Protein AF-A0A7S2KK25-F1 (afdb_monomer_lite)

Organism: NCBI:txid1333877

Radius of gyration: 17.51 Å; chains: 1; bounding box: 32×30×48 Å

pLDDT: mean 89.28, std 10.84, range [43.88, 97.31]

Sequence (114 aa):
LPPCGAAKPRFTLIDFGLATETAGWRGGDWKTKDIGGDCRYWPVSSWKLFMFGYRYLQQDQQVLTEYIHNLDTHSLVLTCVQLLVEACSGQIPERCRALELAWQKYWEDAVRFW

Foldseek 3Di:
DDDPDDDDDDDDDDDCVPPDDLVVLVVPVLQPDDQDDQQLQADPLSVCCVPPGDVRCVVDVVSVCCSNPPSVVSSVVLVVLVCLCVVCPVNDPPVCVVSNVVNVVSVCCSVVVD

Structure (mmCIF, N/CA/C/O backbone):
data_AF-A0A7S2KK25-F1
#
_entry.id   AF-A0A7S2KK25-F1
#
loop_
_atom_site.group_PDB
_atom_site.id
_atom_site.type_symbol
_atom_site.label_atom_id
_atom_site.label_alt_id
_atom_site.label_comp_id
_atom_site.label_asym_id
_atom_site.label_entity_id
_atom_site.label_seq_id
_atom_site.pdbx_PDB_ins_code
_atom_site.Cartn_x
_atom_site.Cartn_y
_atom_site.Cartn_z
_atom_site.occupancy
_atom_site.B_iso_or_equiv
_atom_site.auth_seq_id
_atom_site.auth_comp_id
_atom_site.auth_asym_id
_atom_site.auth_atom_id
_atom_site.pdbx_PDB_model_num
ATOM 1 N N . LEU A 1 1 ? -14.160 -3.218 31.115 1.00 44.72 1 LEU A N 1
ATOM 2 C CA . LEU A 1 1 ? -13.448 -4.517 31.063 1.00 44.72 1 LEU A CA 1
ATOM 3 C C . LEU A 1 1 ? -14.334 -5.466 30.270 1.00 44.72 1 LEU A C 1
ATOM 5 O O . LEU A 1 1 ? -15.500 -5.559 30.638 1.00 44.72 1 LEU A O 1
ATOM 9 N N . PRO A 1 2 ? -13.875 -6.062 29.157 1.00 43.88 2 PRO A N 1
ATOM 10 C CA . PRO A 1 2 ? -14.746 -6.910 28.352 1.00 43.88 2 PRO A CA 1
ATOM 11 C C . PRO A 1 2 ? -15.081 -8.204 29.116 1.00 43.88 2 PRO A C 1
ATOM 13 O O . PRO A 1 2 ? -14.256 -8.667 29.911 1.00 43.88 2 PRO A O 1
ATOM 16 N N . PRO A 1 3 ? -16.283 -8.771 28.916 1.00 52.19 3 PRO A N 1
ATOM 17 C CA . PRO A 1 3 ? -16.713 -9.980 29.600 1.00 52.19 3 PRO A CA 1
ATOM 18 C C . PRO A 1 3 ? -15.919 -11.206 29.130 1.00 52.19 3 PRO A C 1
ATOM 20 O O . PRO A 1 3 ? -15.461 -11.304 27.991 1.00 52.19 3 PRO A O 1
ATOM 23 N N . CYS A 1 4 ? -15.771 -12.142 30.061 1.00 56.47 4 CYS A N 1
ATOM 24 C CA . CYS A 1 4 ? -15.144 -13.446 29.908 1.00 56.47 4 CYS A CA 1
ATOM 25 C C . CYS A 1 4 ? -15.833 -14.264 28.791 1.00 56.47 4 CYS A C 1
ATOM 27 O O . CYS A 1 4 ? -17.041 -14.472 28.862 1.00 56.47 4 CYS A O 1
ATOM 29 N N . GLY A 1 5 ? -15.082 -14.741 27.785 1.00 56.00 5 GLY A N 1
ATOM 30 C CA . GLY A 1 5 ? -15.508 -15.868 26.931 1.00 56.00 5 GLY A CA 1
ATOM 31 C C . GLY A 1 5 ? -15.544 -15.682 25.407 1.00 56.00 5 GLY A C 1
ATOM 32 O O . GLY A 1 5 ? -15.726 -16.676 24.708 1.00 56.00 5 GLY A O 1
ATOM 33 N N . ALA A 1 6 ? -15.347 -14.485 24.846 1.00 64.19 6 ALA A N 1
ATOM 34 C CA . ALA A 1 6 ? -15.304 -14.348 23.384 1.00 64.19 6 ALA A CA 1
ATOM 35 C C . ALA A 1 6 ? -13.985 -14.916 22.823 1.00 64.19 6 ALA A C 1
ATOM 37 O O . ALA A 1 6 ? -12.899 -14.431 23.152 1.00 64.19 6 ALA A O 1
ATOM 38 N N . ALA A 1 7 ? -14.066 -15.957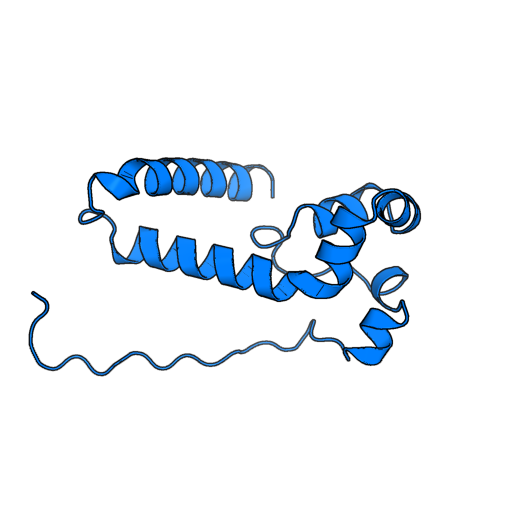 21.989 1.00 77.19 7 ALA A N 1
ATOM 39 C CA . ALA A 1 7 ? -12.907 -16.496 21.283 1.00 77.19 7 ALA A CA 1
ATOM 40 C C . ALA A 1 7 ? -12.224 -15.390 20.460 1.00 77.19 7 ALA A C 1
ATOM 42 O O . ALA A 1 7 ? -12.894 -14.567 19.834 1.00 77.19 7 ALA A O 1
ATOM 43 N N . LYS A 1 8 ? -10.884 -15.363 20.455 1.00 81.38 8 LYS A N 1
ATOM 44 C CA . LYS A 1 8 ? -10.131 -14.387 19.654 1.00 81.38 8 LYS A CA 1
ATOM 45 C C . LYS A 1 8 ? -10.454 -14.589 18.167 1.00 81.38 8 LYS A C 1
ATOM 47 O O . LYS A 1 8 ? -10.367 -15.730 17.702 1.00 81.38 8 LYS A O 1
ATOM 52 N N . PRO A 1 9 ? -10.779 -13.521 17.418 1.00 83.31 9 PRO A N 1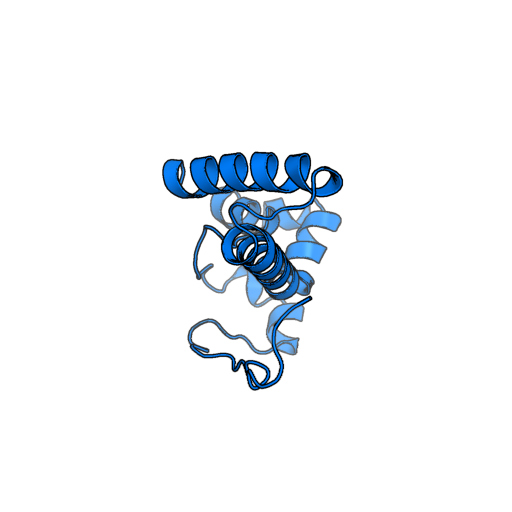
ATOM 53 C CA . PRO A 1 9 ? -11.023 -13.644 15.989 1.00 83.31 9 PRO A CA 1
ATOM 54 C C . PRO A 1 9 ? -9.760 -14.152 15.279 1.00 83.31 9 PRO A C 1
ATOM 56 O O . PRO A 1 9 ? -8.641 -13.749 15.609 1.00 83.31 9 PRO A O 1
ATOM 59 N N . ARG A 1 10 ? -9.941 -15.066 14.320 1.00 90.75 10 ARG A N 1
ATOM 60 C CA . ARG A 1 10 ? -8.878 -15.583 13.448 1.00 90.75 10 ARG A CA 1
ATOM 61 C C . ARG A 1 10 ? -9.111 -15.051 12.042 1.00 90.75 10 ARG A C 1
ATOM 63 O O . ARG A 1 10 ? -10.183 -15.262 11.486 1.00 90.75 10 ARG A O 1
ATOM 70 N N . PHE A 1 11 ? -8.102 -14.397 11.484 1.00 89.50 11 PHE A N 1
ATOM 71 C CA . PHE A 1 11 ? -8.153 -13.823 10.144 1.00 89.50 11 PHE A CA 1
ATOM 72 C C . PHE A 1 11 ? -7.350 -14.679 9.160 1.00 89.50 11 PHE A C 1
ATOM 74 O O . PHE A 1 11 ? -6.430 -15.406 9.541 1.00 89.50 11 PHE A O 1
ATOM 81 N N . THR A 1 12 ? -7.716 -14.615 7.887 1.00 93.56 12 THR A N 1
ATOM 82 C CA . THR A 1 12 ? -7.021 -15.263 6.771 1.00 93.56 12 THR A CA 1
ATOM 83 C C . THR A 1 12 ? -7.168 -14.373 5.547 1.00 93.56 12 THR A C 1
ATOM 85 O O . THR A 1 12 ? -8.207 -13.741 5.375 1.00 93.56 12 THR A O 1
ATOM 88 N N . LEU A 1 13 ? -6.116 -14.305 4.732 1.00 94.00 13 LEU A N 1
ATOM 89 C CA . LEU A 1 13 ? -6.136 -13.577 3.469 1.00 94.00 13 LEU A CA 1
ATOM 90 C C . LEU A 1 13 ? -6.879 -14.387 2.407 1.00 94.00 13 LEU A C 1
ATOM 92 O O . LEU A 1 13 ? -6.742 -15.610 2.332 1.00 94.00 13 LEU A O 1
ATOM 96 N N . ILE A 1 14 ? -7.648 -13.684 1.588 1.00 95.19 14 ILE A N 1
ATOM 97 C CA . ILE A 1 14 ? -8.370 -14.220 0.436 1.00 95.19 14 ILE A CA 1
ATOM 98 C C . ILE A 1 14 ? -8.037 -13.369 -0.789 1.00 95.19 14 ILE A C 1
ATOM 100 O O . ILE A 1 14 ? -7.466 -12.295 -0.641 1.00 95.19 14 ILE A O 1
ATOM 104 N N . ASP A 1 15 ? -8.437 -13.852 -1.965 1.00 94.06 15 ASP A N 1
ATOM 105 C CA . ASP A 1 15 ? -8.281 -13.160 -3.247 1.00 94.06 15 ASP A CA 1
ATOM 106 C C . ASP A 1 15 ? -6.825 -12.804 -3.602 1.00 94.06 15 ASP A C 1
ATOM 108 O O . ASP A 1 15 ? -6.328 -11.701 -3.392 1.00 94.06 15 ASP A O 1
ATOM 112 N N . PHE A 1 16 ? -6.135 -13.777 -4.195 1.00 95.50 16 PHE A N 1
ATOM 113 C CA . PHE A 1 16 ? -4.775 -13.611 -4.709 1.00 95.50 16 PHE A CA 1
ATOM 114 C C . PHE A 1 16 ? -4.758 -13.199 -6.192 1.00 95.50 16 PHE A C 1
ATOM 116 O O . PHE A 1 16 ? -3.732 -13.358 -6.848 1.00 95.50 16 PHE A O 1
ATOM 123 N N . GLY A 1 17 ? -5.871 -12.685 -6.741 1.00 94.44 17 GLY A N 1
ATOM 124 C CA . GLY A 1 17 ? -5.994 -12.356 -8.168 1.00 94.44 17 GLY A CA 1
ATOM 125 C C . GLY A 1 17 ? -5.013 -11.285 -8.662 1.00 94.44 17 GLY A C 1
ATOM 126 O O . GLY A 1 17 ? -4.689 -11.252 -9.846 1.00 94.44 17 GLY A O 1
ATOM 127 N N . LEU A 1 18 ? -4.505 -10.451 -7.750 1.00 93.88 18 LEU A N 1
ATOM 128 C CA . LEU A 1 18 ? -3.513 -9.402 -8.021 1.00 93.88 18 LEU A CA 1
ATOM 129 C C . LEU A 1 18 ? -2.147 -9.675 -7.379 1.00 93.88 18 LEU A C 1
ATOM 131 O O . LEU A 1 18 ? -1.244 -8.843 -7.463 1.00 93.88 18 LEU A O 1
ATOM 135 N N . ALA A 1 19 ? -1.977 -10.827 -6.726 1.00 95.00 19 ALA A N 1
ATOM 136 C CA . ALA A 1 19 ? -0.704 -11.181 -6.121 1.00 95.00 19 ALA A CA 1
ATOM 137 C C . ALA A 1 19 ? 0.367 -11.372 -7.207 1.00 95.00 19 ALA A C 1
ATOM 139 O O . ALA A 1 19 ? 0.118 -11.935 -8.273 1.00 95.00 19 ALA A O 1
ATOM 140 N N . THR A 1 20 ? 1.587 -10.926 -6.920 1.00 93.94 20 THR A N 1
ATOM 141 C CA . THR A 1 20 ? 2.728 -11.039 -7.833 1.00 93.94 20 THR A CA 1
ATOM 142 C C . THR A 1 20 ? 3.904 -11.713 -7.143 1.00 93.94 20 THR A C 1
ATOM 144 O O . THR A 1 20 ? 4.060 -11.663 -5.926 1.00 93.94 20 THR A O 1
ATOM 147 N N . GLU A 1 21 ? 4.767 -12.329 -7.941 1.00 95.81 21 GLU A N 1
ATOM 148 C CA . GLU A 1 21 ? 6.030 -12.879 -7.466 1.00 95.81 21 GLU A CA 1
ATOM 149 C C . GLU A 1 21 ? 7.000 -11.737 -7.107 1.00 95.81 21 GLU A C 1
ATOM 151 O O . GLU A 1 21 ? 7.163 -10.771 -7.861 1.00 95.81 21 GLU A O 1
ATOM 156 N N . THR A 1 22 ? 7.602 -11.821 -5.918 1.00 94.94 22 THR A N 1
ATOM 157 C CA . THR A 1 22 ? 8.379 -10.728 -5.315 1.00 94.94 22 THR A CA 1
ATOM 158 C C . THR A 1 22 ? 9.670 -10.425 -6.071 1.00 94.94 22 THR A C 1
ATOM 160 O O . THR A 1 22 ? 10.044 -9.254 -6.172 1.00 94.94 22 THR A O 1
ATOM 163 N N . ALA A 1 23 ? 10.386 -11.435 -6.577 1.00 96.69 23 ALA A N 1
ATOM 164 C CA . ALA A 1 23 ? 11.648 -11.220 -7.277 1.00 96.69 23 ALA A CA 1
ATOM 165 C C . ALA A 1 23 ? 11.428 -10.518 -8.625 1.00 96.69 23 ALA A C 1
ATOM 167 O O . ALA A 1 23 ? 12.123 -9.547 -8.912 1.00 96.69 23 ALA A O 1
ATOM 168 N N . GLY A 1 24 ? 10.427 -10.934 -9.400 1.00 96.94 24 GLY A N 1
ATOM 169 C CA . GLY A 1 24 ? 10.002 -10.320 -10.656 1.00 96.94 24 GLY A CA 1
ATOM 170 C C . GLY A 1 24 ? 9.447 -8.918 -10.442 1.00 96.94 24 GLY A C 1
ATOM 171 O O . GLY A 1 24 ? 9.849 -7.982 -11.138 1.00 96.94 24 GLY A O 1
ATOM 172 N N . TRP A 1 25 ? 8.635 -8.723 -9.393 1.00 96.56 25 TRP A N 1
ATOM 173 C CA . TRP A 1 25 ? 8.207 -7.385 -8.982 1.00 96.56 25 TRP A CA 1
ATOM 174 C C . TRP A 1 25 ? 9.418 -6.484 -8.748 1.00 96.56 25 TRP A C 1
ATOM 176 O O . TRP A 1 25 ? 9.594 -5.500 -9.458 1.00 96.56 25 TRP A O 1
ATOM 186 N N . ARG A 1 26 ? 10.336 -6.861 -7.853 1.00 95.94 26 ARG A N 1
ATOM 187 C CA . ARG A 1 26 ? 11.557 -6.079 -7.578 1.00 95.94 26 ARG A CA 1
ATOM 188 C C . ARG A 1 26 ? 12.483 -5.950 -8.795 1.00 95.94 26 ARG A C 1
ATOM 190 O O . ARG A 1 26 ? 13.205 -4.961 -8.896 1.00 95.94 26 ARG A O 1
ATOM 197 N N . GLY A 1 27 ? 12.432 -6.904 -9.722 1.00 95.94 27 GLY A N 1
ATOM 198 C CA . GLY A 1 27 ? 13.140 -6.893 -11.003 1.00 95.94 27 GLY A CA 1
ATOM 199 C C . GLY A 1 27 ? 12.593 -5.885 -12.019 1.00 95.94 27 GLY A C 1
ATOM 200 O O . GLY A 1 27 ? 13.304 -5.516 -12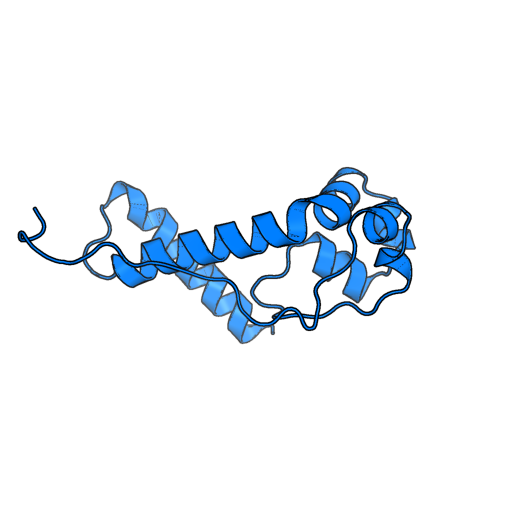.953 1.00 95.94 27 GLY A O 1
ATOM 201 N N . GLY A 1 28 ? 11.378 -5.367 -11.813 1.00 96.50 28 GLY A N 1
ATOM 202 C CA . GLY A 1 28 ? 10.808 -4.285 -12.614 1.00 96.50 28 GLY A CA 1
ATOM 203 C C . GLY A 1 28 ? 9.471 -4.587 -13.279 1.00 96.50 28 GLY A C 1
ATOM 204 O O . GLY A 1 28 ? 8.989 -3.715 -14.002 1.00 96.50 28 GLY A O 1
ATOM 205 N N . ASP A 1 29 ? 8.854 -5.745 -13.024 1.00 96.06 29 ASP A N 1
ATOM 206 C CA . ASP A 1 29 ? 7.535 -6.097 -13.578 1.00 96.06 29 ASP A CA 1
ATOM 207 C C . ASP A 1 29 ? 6.470 -5.027 -13.302 1.00 96.06 29 ASP A C 1
ATOM 209 O O . ASP A 1 29 ? 5.564 -4.806 -14.104 1.00 96.06 29 ASP A O 1
ATOM 213 N N . TRP A 1 30 ? 6.604 -4.324 -12.178 1.00 95.38 30 TRP A N 1
ATOM 214 C CA . TRP A 1 30 ? 5.720 -3.243 -11.748 1.00 95.38 30 TRP A CA 1
ATOM 215 C C . TRP A 1 30 ? 5.611 -2.076 -12.739 1.00 95.38 30 TRP A C 1
ATOM 217 O O . TRP A 1 30 ? 4.697 -1.265 -12.631 1.00 95.38 30 TRP A O 1
ATOM 227 N N . LYS A 1 31 ? 6.540 -1.968 -13.699 1.00 96.25 31 LYS A N 1
ATOM 228 C CA . LYS A 1 31 ? 6.537 -0.934 -14.746 1.00 96.25 31 LYS A CA 1
ATOM 229 C C . LYS A 1 31 ? 5.565 -1.240 -15.882 1.00 96.25 31 LYS A C 1
ATOM 231 O O . LYS A 1 31 ? 5.197 -0.326 -16.615 1.00 96.25 31 LYS A O 1
ATOM 236 N N . THR A 1 32 ? 5.254 -2.518 -16.081 1.00 92.50 32 THR A N 1
ATOM 237 C CA . THR A 1 32 ? 4.533 -3.025 -17.257 1.00 92.50 32 THR A CA 1
ATOM 238 C C . THR A 1 32 ? 3.284 -3.815 -16.899 1.00 92.50 32 THR A C 1
ATOM 240 O O . THR A 1 32 ? 2.451 -4.025 -17.771 1.00 92.50 32 THR A O 1
ATOM 243 N N . LYS A 1 33 ? 3.163 -4.284 -15.653 1.00 91.06 33 LYS A N 1
ATOM 244 C CA . LYS A 1 33 ? 1.933 -4.886 -15.139 1.00 91.06 33 LYS A CA 1
ATOM 245 C C . LYS A 1 33 ? 0.886 -3.804 -14.889 1.00 91.06 33 LYS A C 1
ATOM 247 O O . LYS A 1 33 ? 1.224 -2.708 -14.441 1.00 91.06 33 LYS A O 1
ATOM 252 N N . ASP A 1 34 ? -0.370 -4.141 -15.161 1.00 88.44 34 ASP A N 1
ATOM 253 C CA . ASP A 1 34 ? -1.496 -3.261 -14.871 1.00 88.44 34 ASP A CA 1
ATOM 254 C C . ASP A 1 34 ? -1.592 -2.990 -13.366 1.00 88.44 34 ASP A C 1
ATOM 256 O O . ASP A 1 34 ? -1.353 -3.870 -12.534 1.00 88.44 34 ASP A O 1
ATOM 260 N N . ILE A 1 35 ? -1.949 -1.754 -13.022 1.00 91.69 35 ILE A N 1
ATOM 261 C CA . ILE A 1 35 ? -2.278 -1.384 -11.647 1.00 91.69 35 ILE A CA 1
ATOM 262 C C . ILE A 1 35 ? -3.697 -1.871 -11.372 1.00 91.69 35 ILE A C 1
ATOM 264 O O . ILE A 1 35 ? -4.605 -1.627 -12.166 1.00 91.69 35 ILE A O 1
ATOM 268 N N . GLY A 1 36 ? -3.892 -2.531 -10.237 1.00 91.19 36 GLY A N 1
ATOM 269 C CA . GLY A 1 36 ? -5.194 -3.039 -9.832 1.00 91.19 36 GLY A CA 1
ATOM 270 C C . GLY A 1 36 ? -5.431 -2.914 -8.335 1.00 91.19 36 GLY A C 1
ATOM 271 O O . GLY A 1 36 ? -4.574 -2.474 -7.569 1.00 91.19 36 GLY A O 1
ATOM 272 N N . GLY A 1 37 ? -6.619 -3.342 -7.928 1.00 92.56 37 GLY A N 1
ATOM 273 C CA . GLY A 1 37 ? -7.049 -3.373 -6.537 1.00 92.56 37 GLY A CA 1
ATOM 274 C C . GLY A 1 37 ? -7.995 -2.230 -6.210 1.00 92.56 37 GLY A C 1
ATOM 275 O O . GLY A 1 37 ? -8.370 -1.435 -7.069 1.00 92.56 37 GLY A O 1
ATOM 276 N N . ASP A 1 38 ? -8.399 -2.174 -4.950 1.00 93.00 38 ASP A N 1
ATOM 277 C CA . ASP A 1 38 ? -9.288 -1.135 -4.460 1.00 93.00 38 ASP A CA 1
ATOM 278 C C . ASP A 1 38 ? -8.517 0.173 -4.251 1.00 93.00 38 ASP A C 1
ATOM 280 O O . ASP A 1 38 ? -7.675 0.286 -3.355 1.00 93.00 38 ASP A O 1
ATOM 284 N N . CYS A 1 39 ? -8.838 1.165 -5.080 1.00 92.88 39 CYS A N 1
ATOM 285 C CA . CYS A 1 39 ? -8.253 2.501 -5.077 1.00 92.88 39 CYS A CA 1
ATOM 286 C C . CYS A 1 39 ? -8.317 3.197 -3.708 1.00 92.88 39 CYS A C 1
ATOM 288 O O . CYS A 1 39 ? -7.462 4.025 -3.392 1.00 92.88 39 CYS A O 1
ATOM 290 N N . ARG A 1 40 ? -9.288 2.840 -2.855 1.00 92.06 40 ARG A N 1
ATOM 291 C CA . ARG A 1 40 ? -9.407 3.388 -1.495 1.00 92.06 40 ARG A CA 1
ATOM 292 C C . ARG A 1 40 ? -8.262 2.958 -0.585 1.00 92.06 40 ARG A C 1
ATOM 294 O O . ARG A 1 40 ? -8.033 3.612 0.416 1.00 92.06 40 ARG A O 1
ATOM 301 N N . TYR A 1 41 ? -7.532 1.897 -0.924 1.00 93.69 41 TYR A N 1
ATOM 302 C CA . TYR A 1 41 ? -6.381 1.405 -0.159 1.00 93.69 41 TYR A CA 1
ATOM 303 C C . TYR A 1 41 ? -5.047 1.648 -0.875 1.00 93.69 41 TYR A C 1
ATOM 305 O O . TYR A 1 41 ? -4.009 1.135 -0.451 1.00 93.69 41 TYR A O 1
ATOM 313 N N . TRP A 1 42 ? -5.058 2.416 -1.967 1.00 95.12 42 TRP A N 1
ATOM 314 C CA . TRP A 1 42 ? -3.852 2.731 -2.718 1.00 95.12 42 TRP A CA 1
ATOM 315 C C . TRP A 1 42 ? -2.979 3.757 -1.985 1.00 95.12 42 TRP A C 1
ATOM 317 O O . TRP A 1 42 ? -3.466 4.837 -1.633 1.00 95.12 42 TRP A O 1
ATOM 327 N N . PRO A 1 43 ? -1.667 3.498 -1.835 1.00 95.19 43 PRO A N 1
ATOM 328 C CA . PRO A 1 43 ? -0.732 4.532 -1.424 1.00 95.19 43 PRO A CA 1
ATOM 329 C C . PRO A 1 43 ? -0.572 5.611 -2.501 1.00 95.19 43 PRO A C 1
ATOM 331 O O . PRO A 1 43 ? -0.886 5.415 -3.680 1.00 95.19 43 PRO A O 1
ATOM 334 N N . VAL A 1 44 ? 0.017 6.745 -2.114 1.00 93.94 44 VAL A N 1
ATOM 335 C CA . VAL A 1 44 ? 0.312 7.872 -3.020 1.00 93.94 44 VAL A CA 1
ATOM 336 C C . VAL A 1 44 ? 1.138 7.424 -4.226 1.00 93.94 44 VAL A C 1
ATOM 338 O O . VAL A 1 44 ? 0.920 7.898 -5.342 1.00 93.94 44 VAL A O 1
ATOM 341 N N . SER A 1 45 ? 2.074 6.498 -4.033 1.00 96.75 45 SER A N 1
ATOM 342 C CA . SER A 1 45 ? 2.852 5.918 -5.126 1.00 96.75 45 SER A CA 1
ATOM 343 C C . SER A 1 45 ? 2.017 5.214 -6.198 1.00 96.75 45 SER A C 1
ATOM 345 O O . SER A 1 45 ? 2.324 5.369 -7.380 1.00 96.75 45 SER A O 1
ATOM 347 N N . SER A 1 46 ? 0.941 4.512 -5.827 1.00 96.44 46 SER A N 1
ATOM 348 C CA . SER A 1 46 ? 0.050 3.861 -6.801 1.00 96.44 46 SER A CA 1
ATOM 349 C C . SER A 1 46 ? -0.691 4.899 -7.641 1.00 96.44 46 SER A C 1
ATOM 351 O O . SER A 1 46 ? -0.719 4.801 -8.866 1.00 96.44 46 SER A O 1
ATOM 353 N N . TRP A 1 47 ? -1.165 5.974 -7.004 1.00 94.62 47 TRP A N 1
ATOM 354 C CA . TRP A 1 47 ? -1.766 7.112 -7.701 1.00 94.62 47 TRP A CA 1
ATOM 355 C C . TRP A 1 47 ? -0.798 7.814 -8.652 1.00 94.62 47 TRP A C 1
ATOM 357 O O . TRP A 1 47 ? -1.151 8.123 -9.790 1.00 94.62 47 TRP A O 1
ATOM 367 N N . LYS A 1 48 ? 0.442 8.051 -8.214 1.00 95.69 48 LYS A N 1
ATOM 368 C CA . LYS A 1 48 ? 1.474 8.662 -9.060 1.00 95.69 48 LYS A CA 1
ATOM 369 C C . LYS A 1 48 ? 1.815 7.780 -10.260 1.00 95.69 48 LYS A C 1
ATOM 371 O O . LYS A 1 48 ? 1.990 8.313 -11.355 1.00 95.69 48 LYS A O 1
ATOM 376 N N . LEU A 1 49 ? 1.887 6.459 -10.078 1.00 96.19 49 LEU A N 1
ATOM 377 C CA . LEU A 1 49 ? 2.104 5.549 -11.197 1.00 96.19 49 LEU A CA 1
ATOM 378 C C . LEU A 1 49 ? 0.919 5.577 -12.168 1.00 96.19 49 LEU A C 1
ATOM 380 O O . LEU A 1 49 ? 1.141 5.698 -13.370 1.00 96.19 49 LEU A O 1
ATOM 384 N N . PHE A 1 50 ? -0.312 5.520 -11.657 1.00 95.00 50 PHE A N 1
ATOM 385 C CA . PHE A 1 50 ? -1.530 5.545 -12.466 1.00 95.00 50 PHE A CA 1
ATOM 386 C C . PHE A 1 50 ? -1.642 6.820 -13.315 1.00 95.00 50 PHE A C 1
ATOM 388 O O . PHE A 1 50 ? -1.901 6.746 -14.512 1.00 95.00 50 PHE A O 1
ATOM 395 N N . MET A 1 51 ? -1.401 7.992 -12.718 1.00 94.62 51 MET A N 1
ATOM 396 C CA . MET A 1 51 ? -1.580 9.278 -13.403 1.00 94.62 51 MET A CA 1
ATOM 397 C C . MET A 1 51 ? -0.412 9.663 -14.317 1.00 94.62 51 MET A C 1
ATOM 399 O O . MET A 1 51 ? -0.628 10.303 -15.346 1.00 94.62 51 MET A O 1
ATOM 403 N N . PHE A 1 52 ? 0.826 9.330 -13.939 1.00 95.62 52 PHE A N 1
ATOM 404 C CA . PHE A 1 52 ? 2.026 9.882 -14.585 1.00 95.62 52 PHE A CA 1
ATOM 405 C C . PHE A 1 52 ? 2.971 8.821 -15.165 1.00 95.62 52 PHE A C 1
ATOM 407 O O . PHE A 1 52 ? 3.937 9.155 -15.857 1.00 95.62 52 PHE A O 1
ATOM 414 N N . GLY A 1 53 ? 2.708 7.540 -14.906 1.00 95.38 53 GLY A N 1
ATOM 415 C CA . GLY A 1 53 ? 3.508 6.424 -15.391 1.00 95.38 53 GLY A CA 1
ATOM 416 C C . GLY A 1 53 ? 4.836 6.225 -14.653 1.00 95.38 53 GLY A C 1
ATOM 417 O O . GLY A 1 53 ? 5.295 7.037 -13.844 1.00 95.38 53 GLY A O 1
ATOM 418 N N . TYR A 1 54 ? 5.492 5.099 -14.949 1.00 95.88 54 TYR A N 1
ATOM 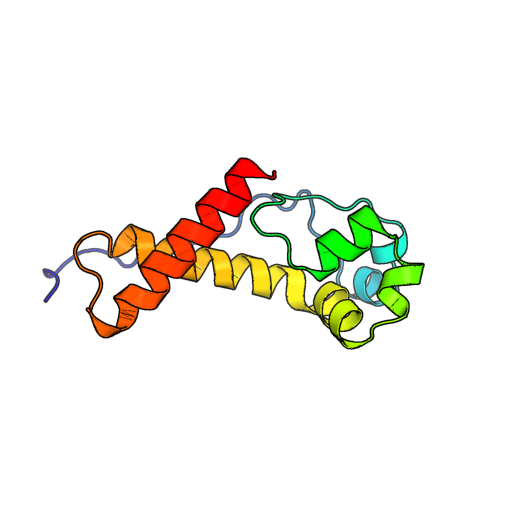419 C CA . TYR A 1 54 ? 6.652 4.635 -14.179 1.00 95.88 54 TYR A CA 1
ATOM 420 C C . TYR A 1 54 ? 7.862 5.568 -14.281 1.00 95.88 54 TYR A C 1
ATOM 422 O O . TYR A 1 54 ? 8.618 5.703 -13.323 1.00 95.88 54 TYR A O 1
ATOM 430 N N . ARG A 1 55 ? 8.040 6.250 -15.421 1.00 96.06 55 ARG A N 1
ATOM 431 C CA . ARG A 1 55 ? 9.164 7.177 -15.629 1.00 96.06 55 ARG A CA 1
ATOM 432 C C . ARG A 1 55 ? 9.096 8.377 -14.694 1.00 96.06 55 ARG A C 1
ATOM 434 O O . ARG A 1 55 ? 10.138 8.838 -14.246 1.00 96.06 55 ARG A O 1
ATOM 441 N N . TYR A 1 56 ? 7.889 8.857 -14.402 1.00 95.38 56 TYR A N 1
ATOM 442 C CA . TYR A 1 56 ? 7.677 9.919 -13.426 1.00 95.38 56 TYR A CA 1
ATOM 443 C C . TYR A 1 56 ? 7.972 9.415 -12.011 1.00 95.38 56 TYR A C 1
ATOM 445 O O . TYR A 1 56 ? 8.732 10.039 -11.279 1.00 95.38 56 TYR A O 1
ATOM 453 N N . LEU A 1 57 ? 7.452 8.234 -11.658 1.00 94.69 57 LEU A N 1
ATOM 454 C CA . LEU A 1 57 ? 7.689 7.607 -10.355 1.00 94.69 57 LEU A CA 1
ATOM 455 C C . LEU A 1 57 ? 9.190 7.436 -10.049 1.00 94.69 57 LEU A C 1
ATOM 457 O O . LEU A 1 57 ? 9.628 7.671 -8.930 1.00 94.69 57 LEU A O 1
ATOM 461 N N . GLN A 1 58 ? 9.993 7.078 -11.058 1.00 95.88 58 GLN A N 1
ATOM 462 C CA . GLN A 1 58 ? 11.443 6.887 -10.924 1.00 95.88 58 GLN A CA 1
ATOM 463 C C . GLN A 1 58 ? 12.229 8.163 -10.576 1.00 95.88 58 GLN A C 1
ATOM 465 O O . GLN A 1 58 ? 13.379 8.059 -10.147 1.00 95.88 58 GLN A O 1
ATOM 470 N N . GLN A 1 59 ? 11.638 9.348 -10.755 1.00 96.88 59 GLN A N 1
ATOM 471 C CA . GLN A 1 59 ? 12.269 10.624 -10.400 1.00 96.88 59 GLN A CA 1
ATOM 472 C C . GLN A 1 59 ? 12.290 10.859 -8.881 1.00 96.88 59 GLN A C 1
ATOM 474 O O . GLN A 1 59 ? 13.081 11.666 -8.402 1.00 96.88 59 GLN A O 1
ATOM 479 N N . ASP A 1 60 ? 11.461 10.135 -8.123 1.00 96.06 60 ASP A N 1
ATOM 480 C CA . ASP A 1 60 ? 11.315 10.258 -6.673 1.00 96.06 60 ASP A CA 1
ATOM 481 C C . ASP A 1 60 ? 11.599 8.905 -6.002 1.00 96.06 60 ASP A C 1
ATOM 483 O O . ASP A 1 60 ? 10.766 7.997 -5.986 1.00 96.06 60 ASP A O 1
ATOM 487 N N . GLN A 1 61 ? 12.803 8.756 -5.442 1.00 95.69 61 GLN A N 1
ATOM 488 C CA . GLN A 1 61 ? 13.254 7.488 -4.855 1.00 95.69 61 GLN A CA 1
ATOM 489 C C . GLN A 1 61 ? 12.433 7.057 -3.635 1.00 95.69 61 GLN A C 1
ATOM 491 O O . GLN A 1 61 ? 12.292 5.857 -3.388 1.00 95.69 61 GLN A O 1
ATOM 496 N N . GLN A 1 62 ? 11.866 8.002 -2.882 1.00 95.69 62 GLN A N 1
ATOM 497 C CA . GLN A 1 62 ? 11.055 7.679 -1.710 1.00 95.69 62 GLN A CA 1
ATOM 498 C C . GLN A 1 62 ? 9.720 7.067 -2.140 1.00 95.69 62 GLN A C 1
ATOM 500 O O . GLN A 1 62 ? 9.322 6.019 -1.632 1.00 95.69 62 GLN A O 1
ATOM 505 N N . VAL A 1 63 ? 9.062 7.681 -3.121 1.00 95.44 63 VAL A N 1
ATOM 506 C CA . VAL A 1 63 ? 7.804 7.178 -3.688 1.00 95.44 63 VAL A CA 1
ATOM 507 C C . VAL A 1 63 ? 8.021 5.867 -4.438 1.00 95.44 63 VAL A C 1
ATOM 509 O O . VAL A 1 63 ? 7.209 4.951 -4.330 1.00 95.44 63 VAL A O 1
ATOM 512 N N . LEU A 1 64 ? 9.133 5.742 -5.162 1.00 97.12 64 LEU A N 1
ATOM 513 C CA . LEU A 1 64 ? 9.507 4.493 -5.814 1.00 97.12 64 LEU A CA 1
ATOM 514 C C . LEU A 1 64 ? 9.678 3.357 -4.795 1.00 97.12 64 LEU A C 1
ATOM 516 O O . LEU A 1 64 ? 9.182 2.253 -5.007 1.00 97.12 64 LEU A O 1
ATOM 520 N N . THR A 1 65 ? 10.346 3.637 -3.674 1.00 97.06 65 THR A N 1
ATOM 521 C CA . THR A 1 65 ? 10.526 2.666 -2.587 1.00 97.06 65 THR A CA 1
ATOM 522 C C . THR A 1 65 ? 9.183 2.260 -1.985 1.00 97.06 65 THR A C 1
ATOM 524 O O . THR A 1 65 ? 8.953 1.071 -1.767 1.00 97.06 65 THR A O 1
ATOM 527 N N . GLU A 1 66 ? 8.275 3.218 -1.764 1.00 96.94 66 GLU A N 1
ATOM 528 C CA . GLU A 1 66 ? 6.913 2.927 -1.305 1.00 96.94 66 GLU A CA 1
ATOM 529 C C . GLU A 1 66 ? 6.193 1.973 -2.269 1.00 96.94 66 GLU A C 1
ATOM 531 O O . GLU A 1 66 ? 5.647 0.961 -1.829 1.00 96.94 66 GLU A O 1
ATOM 536 N N . TYR A 1 67 ? 6.269 2.235 -3.575 1.00 97.31 67 TYR A N 1
ATOM 537 C CA . TYR A 1 67 ? 5.601 1.417 -4.586 1.00 97.31 67 TYR A CA 1
ATOM 538 C C . TYR A 1 67 ? 6.140 -0.012 -4.671 1.00 97.31 67 TYR A C 1
ATOM 540 O O . TYR A 1 67 ? 5.396 -0.968 -4.865 1.00 97.31 67 TYR A O 1
ATOM 548 N N . ILE A 1 68 ? 7.457 -0.178 -4.554 1.00 97.19 68 ILE A N 1
ATOM 549 C CA . ILE A 1 68 ? 8.081 -1.492 -4.728 1.00 97.19 68 ILE A CA 1
ATOM 550 C C . ILE A 1 68 ? 7.926 -2.347 -3.465 1.00 97.19 68 ILE A C 1
ATOM 552 O O . ILE A 1 68 ? 7.822 -3.570 -3.569 1.00 97.19 68 ILE A O 1
ATOM 556 N N . HIS A 1 69 ? 7.927 -1.729 -2.281 1.00 96.75 69 HIS A N 1
ATOM 557 C CA . HIS A 1 69 ? 8.097 -2.457 -1.022 1.00 96.75 69 HIS A CA 1
ATOM 558 C C . HIS A 1 69 ? 6.926 -2.359 -0.045 1.00 96.75 69 HIS A C 1
ATOM 560 O O . HIS A 1 69 ? 6.820 -3.224 0.823 1.00 96.75 69 HIS A O 1
ATOM 566 N N . ASN A 1 70 ? 6.064 -1.344 -0.156 1.00 96.62 70 ASN A N 1
ATOM 567 C CA . ASN A 1 70 ? 5.152 -0.979 0.930 1.00 96.62 70 ASN A CA 1
ATOM 568 C C . ASN A 1 70 ? 3.666 -0.988 0.547 1.00 96.62 70 ASN A C 1
ATOM 570 O O . ASN A 1 70 ? 2.861 -0.545 1.364 1.00 96.62 70 ASN A O 1
ATOM 574 N N . LEU A 1 71 ? 3.284 -1.500 -0.631 1.00 96.12 71 LEU A N 1
ATOM 575 C CA . LEU A 1 71 ? 1.872 -1.561 -1.047 1.00 96.12 71 LEU A CA 1
ATOM 576 C C . LEU A 1 71 ? 1.007 -2.309 -0.022 1.00 96.12 71 LEU A C 1
ATOM 578 O O . LEU A 1 71 ? 0.058 -1.738 0.514 1.00 96.12 71 LEU A O 1
ATOM 582 N N . ASP A 1 72 ? 1.394 -3.539 0.325 1.00 95.56 72 ASP A N 1
ATOM 583 C CA . ASP A 1 72 ? 0.654 -4.374 1.283 1.00 95.56 72 ASP A CA 1
ATOM 584 C C . ASP A 1 72 ? 0.675 -3.790 2.701 1.00 95.56 72 ASP A C 1
ATOM 586 O O . ASP A 1 72 ? -0.309 -3.846 3.434 1.00 95.56 72 ASP A O 1
ATOM 590 N N . THR A 1 73 ? 1.800 -3.190 3.101 1.00 96.12 73 THR A N 1
ATOM 591 C CA . THR A 1 73 ? 1.919 -2.532 4.407 1.00 96.12 73 THR A CA 1
ATOM 592 C C . THR A 1 73 ? 0.959 -1.350 4.507 1.00 96.12 73 THR A C 1
ATOM 594 O O . THR A 1 73 ? 0.314 -1.170 5.538 1.00 96.12 73 THR A O 1
ATOM 597 N N . HIS A 1 74 ? 0.844 -0.547 3.448 1.00 96.12 74 HIS A N 1
ATOM 598 C CA . HIS A 1 74 ? -0.042 0.611 3.422 1.00 96.12 74 HIS A CA 1
ATOM 599 C C . HIS A 1 74 ? -1.512 0.196 3.557 1.00 96.12 74 HIS A C 1
ATOM 601 O O . HIS A 1 74 ? -2.214 0.697 4.438 1.00 96.12 74 HIS A O 1
ATOM 607 N N . SER A 1 75 ? -1.960 -0.760 2.738 1.00 95.50 75 SER A N 1
ATOM 608 C CA . SER A 1 75 ? -3.339 -1.257 2.776 1.00 95.50 75 SER A CA 1
ATOM 609 C C . SER A 1 75 ? -3.670 -1.934 4.112 1.00 95.50 75 SER A C 1
ATOM 611 O O . SER A 1 75 ? -4.756 -1.727 4.664 1.00 95.50 75 SER A O 1
ATOM 613 N N . LEU A 1 76 ? -2.714 -2.659 4.704 1.00 95.62 76 LEU A N 1
ATOM 614 C CA . LEU A 1 76 ? -2.864 -3.251 6.032 1.00 95.62 76 LEU A CA 1
ATOM 615 C C . LEU A 1 76 ? -2.998 -2.190 7.131 1.00 95.62 76 LEU A C 1
ATOM 617 O O . LEU A 1 76 ? -3.843 -2.336 8.015 1.00 95.62 76 LEU A O 1
ATOM 621 N N . VAL A 1 77 ? -2.197 -1.121 7.093 1.00 94.44 77 VAL A N 1
ATOM 622 C CA . VAL A 1 77 ? -2.279 -0.031 8.080 1.00 94.44 77 VAL A CA 1
ATOM 623 C C . VAL A 1 77 ? -3.629 0.674 7.990 1.00 94.44 77 VAL A C 1
ATOM 625 O O . VAL A 1 77 ? -4.266 0.872 9.024 1.00 94.44 77 VAL A O 1
ATOM 628 N N . LEU A 1 78 ? -4.106 0.987 6.781 1.00 94.12 78 LEU A N 1
ATOM 629 C CA . LEU A 1 78 ? -5.442 1.559 6.587 1.00 94.12 78 LEU A CA 1
ATOM 630 C C . LEU A 1 78 ? -6.538 0.637 7.126 1.00 94.12 78 LEU A C 1
ATOM 632 O O . LEU A 1 78 ? -7.414 1.093 7.856 1.00 94.12 78 LEU A O 1
ATOM 636 N N . THR A 1 79 ? -6.439 -0.666 6.858 1.00 93.25 79 THR A N 1
ATOM 637 C CA . THR A 1 79 ? -7.371 -1.667 7.399 1.00 93.25 79 THR A CA 1
ATOM 638 C C . THR A 1 79 ? -7.347 -1.691 8.931 1.00 93.25 79 THR A C 1
ATOM 640 O O . THR A 1 79 ? -8.393 -1.753 9.572 1.00 93.25 79 THR A O 1
ATOM 643 N N . CYS A 1 80 ? -6.168 -1.596 9.553 1.00 91.31 80 CYS A N 1
ATOM 644 C CA . CYS A 1 80 ? -6.046 -1.523 11.010 1.00 91.31 80 CYS A CA 1
ATOM 645 C C . CYS A 1 80 ? -6.681 -0.250 11.584 1.00 91.31 80 CYS A C 1
ATOM 647 O O . CYS A 1 80 ? -7.336 -0.318 12.624 1.00 91.31 80 CYS A O 1
ATOM 649 N N . VAL A 1 81 ? -6.496 0.901 10.926 1.00 90.81 81 VAL A N 1
ATOM 650 C CA . VAL A 1 81 ? -7.123 2.167 11.338 1.00 90.81 81 VAL A CA 1
ATOM 651 C C . VAL A 1 81 ? -8.639 2.065 11.226 1.00 90.81 81 VAL A C 1
ATOM 653 O O . VAL A 1 81 ? -9.329 2.404 12.185 1.00 90.81 81 VAL A O 1
ATOM 656 N N . GLN A 1 82 ? -9.144 1.533 10.113 1.00 90.50 82 GLN A N 1
ATOM 657 C CA . GLN A 1 82 ? -10.567 1.291 9.910 1.00 90.50 82 GLN A CA 1
ATOM 658 C C . GLN A 1 82 ? -11.146 0.415 11.020 1.00 90.50 82 GLN A C 1
ATOM 660 O O . GLN A 1 82 ? -12.098 0.814 11.684 1.00 90.50 82 GLN A O 1
ATOM 665 N N . LEU A 1 83 ? -10.527 -0.739 11.287 1.00 88.81 83 LEU A N 1
ATOM 666 C CA . LEU A 1 83 ? -10.946 -1.636 12.362 1.00 88.81 83 LEU A CA 1
ATOM 667 C C . LEU A 1 83 ? -10.933 -0.939 13.720 1.00 88.81 83 LEU A C 1
ATOM 669 O O . LEU A 1 83 ? -11.868 -1.105 14.495 1.00 88.81 83 LEU A O 1
ATOM 673 N N . LEU A 1 84 ? -9.893 -0.161 14.023 1.00 86.25 84 LEU A N 1
ATOM 674 C CA . LEU A 1 84 ? -9.790 0.542 15.297 1.00 86.25 84 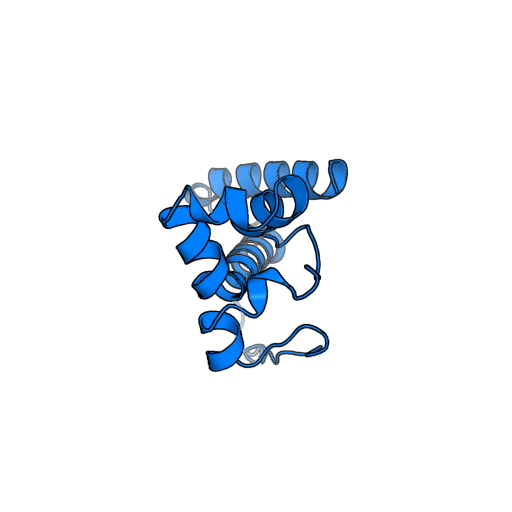LEU A CA 1
ATOM 675 C C . LEU A 1 84 ? -10.894 1.592 15.453 1.00 86.25 84 LEU A C 1
ATOM 677 O O . LEU A 1 84 ? -11.487 1.677 16.524 1.00 86.25 84 LEU A O 1
ATOM 681 N N . VAL A 1 85 ? -11.180 2.377 14.415 1.00 86.38 85 VAL A N 1
ATOM 682 C CA . VAL A 1 85 ? -12.201 3.431 14.475 1.00 86.38 85 VAL A CA 1
ATOM 683 C C . VAL A 1 85 ? -13.609 2.835 14.474 1.00 86.38 85 VAL A C 1
ATOM 685 O O . VAL A 1 85 ? -14.429 3.205 15.310 1.00 86.38 85 VAL A O 1
ATOM 688 N N . GLU A 1 86 ? -13.890 1.874 13.597 1.00 85.88 86 GLU A N 1
ATOM 689 C CA . GLU A 1 86 ? -15.219 1.272 13.474 1.00 85.88 86 GLU A CA 1
ATOM 690 C C . GLU A 1 86 ? -15.550 0.352 14.655 1.00 85.88 86 GLU A C 1
ATOM 692 O O . GLU A 1 86 ? -16.634 0.457 15.228 1.00 85.88 86 GLU A O 1
ATOM 697 N N . ALA A 1 87 ? -14.615 -0.499 15.097 1.00 83.12 87 ALA A N 1
ATOM 698 C CA . ALA A 1 87 ? -14.863 -1.400 16.227 1.00 83.12 87 ALA A CA 1
ATOM 699 C C . ALA A 1 87 ? -14.932 -0.667 17.575 1.00 83.12 87 ALA A C 1
ATOM 701 O O . ALA A 1 87 ? -15.503 -1.195 18.528 1.00 83.12 87 ALA A O 1
ATOM 702 N N . CYS A 1 88 ? -14.348 0.530 17.678 1.00 79.06 88 CYS A N 1
ATOM 703 C CA . CYS A 1 88 ? -14.459 1.384 18.860 1.00 79.06 88 CYS A CA 1
ATOM 704 C C . CYS A 1 88 ? -1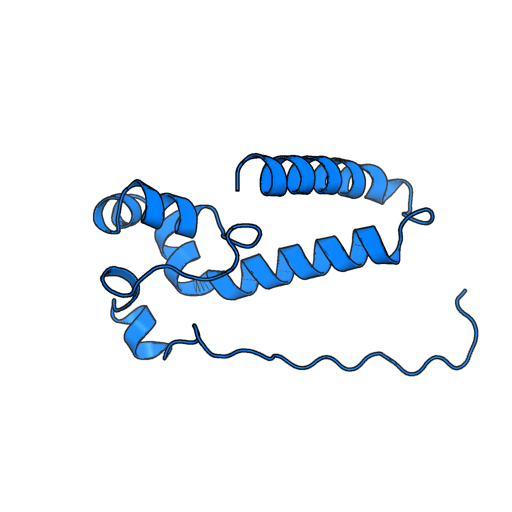5.480 2.516 18.692 1.00 79.06 88 CYS A C 1
ATOM 706 O O . CYS A 1 88 ? -15.531 3.381 19.566 1.00 79.06 88 CYS A O 1
ATOM 708 N N . SER A 1 89 ? -16.278 2.543 17.619 1.00 70.94 89 SER A N 1
ATOM 709 C CA . SER A 1 89 ? -17.229 3.629 17.357 1.00 70.94 89 SER A CA 1
ATOM 710 C C . SER A 1 89 ? -18.149 3.868 18.565 1.00 70.94 89 SER A C 1
ATOM 712 O O . SER A 1 89 ? -18.713 2.936 19.140 1.00 70.94 89 SER A O 1
ATOM 714 N N . GLY A 1 90 ? -18.232 5.124 19.021 1.00 64.81 90 GLY A N 1
ATOM 715 C CA . GLY A 1 90 ? -18.957 5.516 20.241 1.00 64.81 90 GLY A CA 1
ATOM 716 C C . GLY A 1 90 ? -18.234 5.237 21.571 1.00 64.81 90 GLY A C 1
ATOM 717 O O . GLY A 1 90 ? -18.731 5.621 22.628 1.00 64.81 90 GLY A O 1
ATOM 718 N N . GLN A 1 91 ? -17.057 4.605 21.543 1.00 76.69 91 GLN A N 1
ATOM 719 C CA . GLN A 1 91 ? -16.221 4.270 22.708 1.00 76.69 91 GLN A CA 1
ATOM 720 C C . GLN A 1 91 ? -14.739 4.650 22.520 1.00 76.69 91 GLN A C 1
ATOM 722 O O . GLN A 1 91 ? -13.881 4.225 23.299 1.00 76.69 91 GLN A O 1
ATOM 727 N N . ILE A 1 92 ? -14.419 5.457 21.504 1.00 72.88 92 ILE A N 1
ATOM 728 C CA . ILE A 1 92 ? -13.051 5.897 21.220 1.00 72.88 92 ILE A CA 1
ATOM 729 C C . ILE A 1 92 ? -12.548 6.777 22.378 1.00 72.88 92 ILE A C 1
ATOM 731 O O . ILE A 1 92 ? -13.180 7.784 22.708 1.00 72.88 92 ILE A O 1
ATOM 735 N N . PRO A 1 93 ? -11.407 6.438 23.013 1.00 79.00 93 PRO A N 1
ATOM 736 C CA . PRO A 1 93 ? -10.813 7.285 24.040 1.00 79.00 93 PRO A CA 1
ATOM 737 C C . PRO A 1 93 ? -10.573 8.700 23.511 1.00 79.00 93 PRO A C 1
ATOM 739 O O . PRO A 1 93 ? -10.132 8.859 22.379 1.00 79.00 93 PRO A O 1
ATOM 742 N N . GLU A 1 94 ? -10.763 9.731 24.336 1.00 80.56 94 GLU A N 1
ATOM 743 C CA . GLU A 1 94 ? -10.644 11.132 23.897 1.00 80.56 94 GLU A CA 1
ATOM 744 C C . GLU A 1 94 ? -9.306 11.453 23.204 1.00 80.56 94 GLU A C 1
ATOM 746 O O . GLU A 1 94 ? -9.279 12.152 22.194 1.00 80.56 94 GLU A O 1
ATOM 751 N N . ARG A 1 95 ? -8.205 10.841 23.661 1.00 78.81 95 ARG A N 1
ATOM 752 C CA . ARG A 1 95 ? -6.875 10.933 23.025 1.00 78.81 95 ARG A CA 1
ATOM 753 C C . ARG A 1 95 ? -6.833 10.469 21.559 1.00 78.81 95 ARG A C 1
ATOM 755 O O . ARG A 1 95 ? -5.921 10.839 20.832 1.00 78.81 95 ARG A O 1
ATOM 762 N N . CYS A 1 96 ? -7.789 9.648 21.138 1.00 79.75 96 CYS A N 1
ATOM 763 C CA . CYS A 1 96 ? -7.916 9.094 19.792 1.00 79.75 96 CYS A CA 1
ATOM 764 C C . CYS A 1 96 ? -9.000 9.808 18.962 1.00 79.75 96 CYS A C 1
ATOM 766 O O . CYS A 1 96 ? -9.169 9.472 17.795 1.00 79.75 96 CYS A O 1
ATOM 768 N N . ARG A 1 97 ? -9.691 10.825 19.503 1.00 83.56 97 ARG A N 1
ATOM 769 C CA . ARG A 1 97 ? -10.716 11.595 18.768 1.00 83.56 97 ARG A CA 1
ATOM 770 C C . ARG A 1 97 ? -10.158 12.244 17.496 1.00 83.56 97 ARG A C 1
ATOM 772 O O . ARG A 1 97 ? -10.830 12.285 16.474 1.00 83.56 97 ARG A O 1
ATOM 779 N N . ALA A 1 98 ? -8.907 12.708 17.535 1.00 87.88 98 ALA A N 1
ATOM 780 C CA . ALA A 1 98 ? -8.238 13.257 16.354 1.00 87.88 98 ALA A CA 1
ATOM 781 C C . ALA A 1 98 ? -8.084 12.219 15.226 1.00 87.88 98 ALA A C 1
ATOM 783 O O . ALA A 1 98 ? -8.208 12.571 14.056 1.00 87.88 98 ALA A O 1
ATOM 784 N N . LEU A 1 99 ? -7.857 10.946 15.572 1.00 87.25 99 LEU A N 1
ATOM 785 C CA . LEU A 1 99 ? -7.767 9.855 14.602 1.00 87.25 99 LEU A CA 1
ATOM 786 C C . LEU A 1 99 ? -9.132 9.551 13.979 1.00 87.25 99 LEU A C 1
ATOM 788 O O . LEU A 1 99 ? -9.203 9.357 12.774 1.00 87.25 99 LEU A O 1
ATOM 792 N N . GLU A 1 100 ? -10.206 9.551 14.772 1.00 87.25 100 GLU A N 1
ATOM 793 C CA . GLU A 1 100 ? -11.574 9.355 14.272 1.00 87.25 100 GLU A CA 1
ATOM 794 C C . GLU A 1 100 ? -11.971 10.436 13.260 1.00 87.25 100 GLU A C 1
ATOM 796 O O . GLU A 1 100 ? -12.423 10.113 12.165 1.00 87.25 100 GLU A O 1
ATOM 801 N N . LEU A 1 101 ? -11.731 11.711 13.583 1.00 89.69 101 LEU A N 1
ATOM 802 C CA . LEU A 1 101 ? -12.014 12.825 12.673 1.00 89.69 101 LEU A CA 1
ATOM 803 C C . LEU A 1 101 ? -11.173 12.748 11.392 1.00 89.69 101 LEU A C 1
ATOM 805 O O . LEU A 1 101 ? -11.683 12.975 10.295 1.00 89.69 101 LEU A O 1
ATOM 809 N N . ALA A 1 102 ? -9.885 12.413 11.521 1.00 91.62 102 ALA A N 1
ATOM 810 C CA . ALA A 1 102 ? -9.009 12.227 10.370 1.00 91.62 102 ALA A CA 1
ATOM 811 C C . ALA A 1 102 ? -9.468 11.051 9.494 1.00 91.62 102 ALA A C 1
ATOM 813 O O . ALA A 1 102 ? -9.460 11.173 8.272 1.00 91.62 102 ALA A O 1
ATOM 814 N N . TRP A 1 103 ? -9.905 9.947 10.107 1.00 91.38 103 TRP A N 1
ATOM 815 C CA . TRP A 1 103 ? -10.445 8.783 9.409 1.00 91.38 103 TRP A CA 1
ATOM 816 C C . TRP A 1 103 ? -11.741 9.106 8.666 1.00 91.38 103 TRP A C 1
ATOM 818 O O . TRP A 1 103 ? -11.849 8.782 7.490 1.00 91.38 103 TRP A O 1
ATOM 828 N N . GLN A 1 104 ? -12.694 9.784 9.312 1.00 90.81 104 GLN A N 1
ATOM 829 C CA . GLN A 1 104 ? -13.948 10.201 8.676 1.00 90.81 104 GLN A CA 1
ATOM 830 C C . GLN A 1 104 ? -13.674 11.062 7.446 1.00 90.81 104 GLN A C 1
ATOM 832 O O . GLN A 1 104 ? -14.149 10.746 6.359 1.00 90.81 104 GLN A O 1
ATOM 837 N N . LYS A 1 105 ? -12.823 12.084 7.592 1.00 93.50 105 LYS A N 1
ATOM 838 C CA . LYS A 1 105 ? -12.420 12.932 6.469 1.00 93.50 105 LYS A CA 1
ATOM 839 C C . LYS A 1 105 ? -11.741 12.132 5.356 1.00 93.50 105 LYS A C 1
ATOM 841 O O . LYS A 1 105 ? -12.069 12.313 4.189 1.00 93.50 105 LYS A O 1
ATOM 846 N N . TYR A 1 106 ? -10.794 11.266 5.713 1.00 91.69 106 TYR A N 1
ATOM 847 C CA . TYR A 1 106 ? -10.108 10.410 4.751 1.00 91.69 106 TYR A CA 1
ATOM 848 C C . TYR A 1 106 ? -11.096 9.532 3.978 1.00 91.69 106 TYR A C 1
ATOM 850 O O . TYR A 1 106 ? -11.023 9.477 2.756 1.00 91.69 106 TYR A O 1
ATOM 858 N N . TRP A 1 107 ? -12.024 8.874 4.675 1.00 91.69 107 TRP A N 1
ATOM 859 C CA . TRP A 1 107 ? -12.976 7.950 4.068 1.00 91.69 107 TRP A CA 1
ATOM 860 C C . TRP A 1 107 ? -14.006 8.671 3.194 1.00 91.69 107 TRP A C 1
ATOM 862 O O . TRP A 1 107 ? -14.321 8.200 2.104 1.00 91.69 107 TRP A O 1
ATOM 872 N N . GLU A 1 108 ? -14.481 9.844 3.621 1.00 92.88 108 GLU A N 1
ATOM 873 C CA . GLU A 1 108 ? -15.322 10.722 2.799 1.00 92.88 108 GLU A CA 1
ATOM 874 C C . GLU A 1 108 ? -14.614 11.129 1.505 1.00 92.88 108 GLU A C 1
ATOM 876 O O . GLU A 1 108 ? -15.189 10.999 0.424 1.00 92.88 108 GLU A O 1
ATOM 881 N N . ASP A 1 109 ? -13.363 11.585 1.600 1.00 91.69 109 ASP A N 1
ATOM 882 C CA . ASP A 1 109 ? -12.571 11.969 0.434 1.00 91.69 109 ASP A CA 1
ATOM 883 C C . ASP A 1 109 ? -12.309 10.737 -0.465 1.00 91.69 109 ASP A C 1
ATOM 885 O O . ASP A 1 109 ? -12.474 10.810 -1.683 1.00 91.69 109 ASP A O 1
ATOM 889 N N . ALA A 1 110 ? -11.987 9.578 0.120 1.00 87.88 110 ALA A N 1
ATOM 890 C CA . ALA A 1 110 ? -11.709 8.346 -0.614 1.00 87.88 110 ALA A CA 1
ATOM 891 C C . ALA A 1 110 ? -12.932 7.788 -1.360 1.00 87.88 110 ALA A C 1
ATOM 893 O O . ALA A 1 110 ? -12.767 7.249 -2.443 1.00 87.88 110 ALA A O 1
ATOM 894 N N . VAL A 1 111 ? -14.144 7.913 -0.812 1.00 88.19 111 VAL A N 1
ATOM 895 C CA . VAL A 1 111 ? -15.389 7.468 -1.475 1.00 88.19 111 VAL A CA 1
ATOM 896 C C . VAL A 1 111 ? -15.927 8.514 -2.454 1.00 88.19 111 VAL A C 1
ATOM 898 O O . VAL A 1 111 ? -16.676 8.198 -3.372 1.00 88.19 111 VAL A O 1
ATOM 901 N N . ARG A 1 112 ? -15.614 9.795 -2.243 1.00 89.62 112 ARG A N 1
ATOM 902 C CA . ARG A 1 112 ? -16.106 10.870 -3.109 1.00 89.62 112 ARG A CA 1
ATOM 903 C C . ARG A 1 112 ? -15.305 10.993 -4.397 1.00 89.62 112 ARG A C 1
ATOM 905 O O . ARG A 1 112 ? -15.876 11.341 -5.431 1.00 89.62 112 ARG A O 1
ATOM 912 N N . PHE A 1 113 ? -13.991 10.830 -4.308 1.00 82.62 113 PHE A N 1
ATOM 913 C CA . PHE A 1 113 ? -13.092 11.058 -5.436 1.00 82.62 113 PHE A CA 1
ATOM 914 C C . PHE A 1 113 ? -12.738 9.773 -6.195 1.00 82.62 113 PHE A C 1
ATOM 916 O O . PHE A 1 113 ? -12.137 9.889 -7.263 1.00 82.62 113 PHE A O 1
ATOM 923 N N . TRP A 1 114 ? -13.158 8.600 -5.702 1.00 69.75 114 TRP A N 1
ATOM 924 C CA . TRP A 1 114 ? -12.917 7.274 -6.285 1.00 69.75 114 TRP A CA 1
ATOM 925 C C . TRP A 1 114 ? -14.164 6.395 -6.192 1.00 69.75 114 TRP A C 1
ATOM 927 O O . TRP A 1 114 ? -14.340 5.553 -7.099 1.00 69.75 114 TRP A O 1
#

Secondary structure (DSSP, 8-state):
-PPTTPPPP-------TT---HHHHHHTGGGTSPP-S-GGG--HHHHHHHHHHHHHHTT-HHHHHHHHH-HHHHHHHHHHHHHHHHHTTT---GGGHHHHHHHHHHHHHHHHH-